Protein AF-A0A9X3GUP0-F1 (afdb_monomer_lite)

pLDDT: mean 74.13, std 16.3, range [48.69, 94.38]

Radius of gyration: 29.01 Å; chains: 1; bounding box: 52×62×67 Å

Foldseek 3Di:
DFFKKAFCDFDDDPPRHTGHRDIDGRHDPVVVVVCVVVVGIDGDDPVSVVVNDDDPPDDDDDPPPDPPPPDPDDDDDDDDDDDDDDDDDDDDDDD

Sequence (95 aa):
MSKNAVALRRFTLGDSGYLLGAVIMGMADNQFDDLVACELVREATDAEVEAALPPAEDPAPKPSKPRQPRKPATKTQPAPAEAEPAAAQAEPPAE

Secondary structure (DSSP, 8-state):
-EEEEEE-S-B--TT---BSS-EEEEEEHHHHHHHHHTTSEEEPPHHHHHHHSPPP---------------------------------------

Structure (mmCIF, N/CA/C/O backbone):
data_AF-A0A9X3GUP0-F1
#
_entry.id   AF-A0A9X3GUP0-F1
#
loop_
_atom_site.group_PDB
_atom_site.id
_atom_site.type_symbol
_atom_site.label_atom_id
_atom_site.label_alt_id
_atom_site.label_comp_id
_atom_site.label_asym_id
_atom_site.label_entity_id
_atom_site.label_seq_id
_atom_site.pdbx_PDB_ins_code
_atom_site.Cartn_x
_atom_site.Cartn_y
_atom_site.Cartn_z
_atom_site.occupancy
_atom_site.B_iso_or_equiv
_atom_site.auth_seq_id
_atom_site.auth_comp_id
_atom_site.auth_asym_id
_atom_site.auth_atom_id
_atom_site.pdbx_PDB_model_num
ATOM 1 N N . MET A 1 1 ? 1.890 7.094 12.568 1.00 71.62 1 MET A N 1
ATOM 2 C CA . MET A 1 1 ? 2.711 5.912 12.243 1.00 71.62 1 MET A CA 1
ATOM 3 C C . MET A 1 1 ? 2.598 5.682 10.738 1.00 71.62 1 MET A C 1
ATOM 5 O O . MET A 1 1 ? 1.907 6.449 10.079 1.00 71.62 1 MET A O 1
ATOM 9 N N . SER A 1 2 ? 3.332 4.733 10.164 1.00 84.00 2 SER A N 1
ATOM 10 C CA . SER A 1 2 ? 3.190 4.401 8.741 1.00 84.00 2 SER A CA 1
ATOM 11 C C . SER A 1 2 ? 2.655 2.980 8.630 1.00 84.00 2 SER A C 1
ATOM 13 O O . SER A 1 2 ? 3.132 2.105 9.352 1.00 84.00 2 SER A O 1
ATOM 15 N N . LYS A 1 3 ? 1.675 2.755 7.753 1.00 89.31 3 LYS A N 1
ATOM 16 C CA . LYS A 1 3 ? 1.050 1.446 7.523 1.00 89.31 3 LYS A CA 1
ATOM 17 C C . LYS A 1 3 ? 1.490 0.861 6.187 1.00 89.31 3 LYS A C 1
ATOM 19 O O . LYS A 1 3 ? 1.823 1.588 5.249 1.00 89.31 3 LYS A O 1
ATOM 24 N N . ASN A 1 4 ? 1.462 -0.463 6.105 1.00 91.88 4 ASN A N 1
ATOM 25 C CA . ASN A 1 4 ? 1.656 -1.187 4.857 1.00 91.88 4 ASN A CA 1
ATOM 26 C C . ASN A 1 4 ? 0.286 -1.606 4.324 1.00 91.88 4 ASN A C 1
ATOM 28 O O . ASN A 1 4 ? -0.552 -2.103 5.076 1.00 91.88 4 ASN A O 1
ATOM 32 N N . ALA A 1 5 ? 0.057 -1.396 3.033 1.00 92.38 5 ALA A N 1
ATOM 33 C CA . ALA A 1 5 ? -1.238 -1.625 2.412 1.00 92.38 5 ALA A CA 1
ATOM 34 C C . ALA A 1 5 ? -1.117 -2.500 1.167 1.00 92.38 5 ALA A C 1
ATOM 36 O O . ALA A 1 5 ? -0.125 -2.426 0.453 1.00 92.38 5 ALA A O 1
ATOM 37 N N . VAL A 1 6 ? -2.144 -3.289 0.872 1.00 92.88 6 VAL A N 1
ATOM 38 C CA . VAL A 1 6 ? -2.274 -4.044 -0.381 1.00 92.88 6 VAL A CA 1
ATOM 39 C C . VAL A 1 6 ? -3.394 -3.447 -1.214 1.00 92.88 6 VAL A C 1
ATOM 41 O O . VAL A 1 6 ? -4.521 -3.307 -0.736 1.00 92.88 6 VAL A O 1
ATOM 44 N N . ALA A 1 7 ? -3.093 -3.129 -2.473 1.00 92.62 7 ALA A N 1
ATOM 45 C CA . ALA A 1 7 ? -4.078 -2.657 -3.438 1.00 92.62 7 ALA A CA 1
ATOM 46 C C . ALA A 1 7 ? -5.023 -3.791 -3.861 1.00 92.62 7 ALA A C 1
ATOM 48 O O . ALA A 1 7 ? -4.613 -4.743 -4.525 1.00 92.62 7 ALA A O 1
ATOM 49 N N . LEU A 1 8 ? -6.305 -3.669 -3.516 1.00 92.31 8 LEU A N 1
ATOM 50 C CA . LEU A 1 8 ? -7.353 -4.627 -3.881 1.00 92.31 8 LEU A CA 1
ATOM 51 C C . LEU A 1 8 ? -7.965 -4.328 -5.250 1.00 92.31 8 LEU A C 1
ATOM 53 O O . LEU A 1 8 ? -8.402 -5.235 -5.958 1.00 92.31 8 LEU A O 1
ATOM 57 N N . ARG A 1 9 ? -8.006 -3.048 -5.625 1.00 91.12 9 ARG A N 1
ATOM 58 C CA . ARG A 1 9 ? -8.537 -2.570 -6.904 1.00 91.12 9 ARG A CA 1
ATOM 59 C C . ARG A 1 9 ? -7.466 -1.821 -7.677 1.00 91.12 9 ARG A C 1
ATOM 61 O O . ARG A 1 9 ? -6.431 -1.460 -7.134 1.00 91.12 9 ARG A O 1
ATOM 68 N N . ARG A 1 10 ? -7.736 -1.586 -8.961 1.00 89.81 10 ARG A N 1
ATOM 69 C CA . ARG A 1 10 ? -6.848 -0.830 -9.840 1.00 89.81 10 ARG A CA 1
ATOM 70 C C . ARG A 1 10 ? -7.050 0.667 -9.609 1.00 89.81 10 ARG A C 1
ATOM 72 O O . ARG A 1 10 ? -8.080 1.204 -10.004 1.00 89.81 10 ARG A O 1
ATOM 79 N N . PHE A 1 11 ? -6.069 1.332 -9.010 1.00 89.38 11 PHE A N 1
ATOM 80 C CA . PHE A 1 11 ? -6.057 2.789 -8.834 1.00 89.38 11 PHE A CA 1
ATOM 81 C C . PHE A 1 11 ? -4.641 3.349 -9.005 1.00 89.38 11 PHE A C 1
ATOM 83 O O . PHE A 1 11 ? -3.677 2.598 -9.128 1.00 89.38 11 PHE A O 1
ATOM 90 N N . THR A 1 12 ? -4.515 4.669 -9.067 1.00 86.88 12 THR A N 1
ATOM 91 C CA . THR A 1 12 ? -3.231 5.378 -9.149 1.00 86.88 12 THR A CA 1
ATOM 92 C C . THR A 1 12 ? -3.000 6.154 -7.862 1.00 86.88 12 THR A C 1
ATOM 94 O O . THR A 1 12 ? -3.942 6.735 -7.321 1.00 86.88 12 THR A O 1
ATOM 97 N N . LEU A 1 13 ? -1.758 6.188 -7.384 1.00 82.94 13 LEU A N 1
ATOM 98 C CA . LEU A 1 13 ? -1.380 6.928 -6.181 1.00 82.94 13 LEU A CA 1
ATOM 99 C C . LEU A 1 13 ? -0.234 7.890 -6.514 1.00 82.94 13 LEU A C 1
ATOM 101 O O . LEU A 1 13 ? 0.915 7.469 -6.667 1.00 82.94 13 LEU A O 1
ATOM 105 N N . GLY A 1 14 ? -0.555 9.179 -6.660 1.00 83.00 14 GLY A N 1
ATOM 106 C CA . GLY A 1 14 ? 0.394 10.192 -7.138 1.00 83.00 14 GLY A CA 1
ATOM 107 C C . GLY A 1 14 ? 0.877 9.896 -8.562 1.00 83.00 14 GLY A C 1
ATOM 108 O O . GLY A 1 14 ? 0.069 9.554 -9.423 1.00 83.00 14 GLY A O 1
ATOM 109 N N . ASP A 1 15 ? 2.192 9.975 -8.781 1.00 77.69 15 ASP A N 1
ATOM 110 C CA . ASP A 1 15 ? 2.855 9.632 -10.053 1.00 77.69 15 ASP A CA 1
ATOM 111 C C . ASP A 1 15 ? 3.072 8.121 -10.248 1.00 77.69 15 ASP A C 1
ATOM 113 O O . ASP A 1 15 ? 3.650 7.682 -11.246 1.00 77.69 15 ASP A O 1
ATOM 117 N N . SER A 1 16 ? 2.626 7.298 -9.296 1.00 70.69 16 SER A N 1
ATOM 118 C CA . SER A 1 16 ? 2.718 5.848 -9.430 1.00 70.69 16 SER A CA 1
ATOM 119 C C . SER A 1 16 ? 1.758 5.371 -10.516 1.00 70.69 16 SER A C 1
ATOM 121 O O . SER A 1 16 ? 0.585 5.755 -10.546 1.00 70.69 16 SER A O 1
ATOM 123 N N . GLY A 1 17 ? 2.248 4.487 -11.389 1.00 78.00 17 GLY A N 1
ATOM 124 C CA . GLY A 1 17 ? 1.406 3.770 -12.343 1.00 78.00 17 GLY A CA 1
ATOM 125 C C . GLY A 1 17 ? 0.292 2.976 -11.650 1.00 78.00 17 GLY A C 1
ATOM 126 O O . GLY A 1 17 ? 0.222 2.898 -10.427 1.00 78.00 17 GLY A O 1
ATOM 127 N N . TYR A 1 18 ? -0.598 2.372 -12.438 1.00 84.12 18 TYR A N 1
ATOM 128 C CA . TYR A 1 18 ? -1.726 1.612 -11.896 1.00 84.12 18 TYR A CA 1
ATOM 129 C C . TYR A 1 18 ? -1.276 0.527 -10.907 1.00 84.12 18 TYR A C 1
ATOM 131 O O . TYR A 1 18 ? -0.573 -0.410 -11.280 1.00 84.12 18 TYR A O 1
ATOM 139 N N . LEU A 1 19 ? -1.749 0.640 -9.669 1.00 84.38 19 LEU A N 1
ATOM 140 C CA . LEU A 1 19 ? -1.512 -0.293 -8.578 1.00 84.38 19 LEU A CA 1
ATOM 141 C C . LEU A 1 19 ? -2.679 -1.280 -8.531 1.00 84.38 19 LEU A C 1
ATOM 143 O O . LEU A 1 19 ? -3.830 -0.874 -8.395 1.00 84.38 19 LEU A O 1
ATOM 147 N N . LEU A 1 20 ? -2.387 -2.571 -8.680 1.00 88.88 20 LEU A N 1
ATOM 148 C CA . LEU A 1 20 ? -3.321 -3.677 -8.458 1.00 88.88 20 LEU A CA 1
ATOM 149 C C . LEU A 1 20 ? -2.519 -4.845 -7.884 1.00 88.88 20 LEU A C 1
ATOM 151 O O . LEU A 1 20 ? -1.545 -5.267 -8.502 1.00 88.88 20 LEU A O 1
ATOM 155 N N . GLY A 1 21 ? -2.892 -5.335 -6.702 1.00 85.56 21 GLY A N 1
ATOM 156 C CA . GLY A 1 21 ? -2.135 -6.364 -5.981 1.00 85.56 21 GLY A CA 1
ATOM 157 C C . GLY A 1 21 ? -0.762 -5.903 -5.480 1.00 85.56 21 GLY A C 1
ATOM 158 O O . GLY A 1 21 ? -0.001 -6.710 -4.961 1.00 85.56 21 GLY A O 1
ATOM 159 N N . ALA A 1 22 ? -0.429 -4.620 -5.639 1.00 87.38 22 ALA A N 1
ATOM 160 C CA . ALA A 1 22 ? 0.831 -4.058 -5.180 1.00 87.38 22 ALA A CA 1
ATOM 161 C C . ALA A 1 22 ? 0.795 -3.809 -3.667 1.00 87.38 22 ALA A C 1
ATOM 163 O O . ALA A 1 22 ? -0.204 -3.302 -3.144 1.00 87.38 22 ALA A O 1
ATOM 164 N N . VAL A 1 23 ? 1.902 -4.125 -2.992 1.00 89.62 23 VAL A N 1
ATOM 165 C CA . VAL A 1 23 ? 2.140 -3.747 -1.596 1.00 89.62 23 VAL A CA 1
ATOM 166 C C . VAL A 1 23 ? 2.726 -2.339 -1.578 1.00 89.62 23 VAL A C 1
ATOM 168 O O . VAL A 1 23 ? 3.777 -2.074 -2.157 1.00 89.62 23 VAL A O 1
ATOM 171 N N . ILE A 1 24 ? 2.025 -1.426 -0.921 1.00 89.31 24 ILE A N 1
ATOM 172 C CA . ILE A 1 24 ? 2.409 -0.034 -0.740 1.00 89.31 24 ILE A CA 1
ATOM 173 C C . ILE A 1 24 ? 2.955 0.089 0.676 1.00 89.31 24 ILE A C 1
ATOM 175 O O . ILE A 1 24 ? 2.212 -0.020 1.653 1.00 89.31 24 ILE A O 1
ATOM 179 N N . MET A 1 25 ? 4.265 0.277 0.782 1.00 89.31 25 MET A N 1
ATOM 180 C CA . MET A 1 25 ? 4.944 0.376 2.068 1.00 89.31 25 MET A CA 1
ATOM 181 C C . MET A 1 25 ? 4.995 1.819 2.559 1.00 89.31 25 MET A C 1
ATOM 183 O O . MET A 1 25 ? 5.156 2.747 1.768 1.00 89.31 25 MET A O 1
ATOM 187 N N . GLY A 1 26 ? 4.910 2.002 3.876 1.00 88.00 26 GLY A N 1
ATOM 188 C CA . GLY A 1 26 ? 5.142 3.307 4.494 1.00 88.00 26 GLY A CA 1
ATOM 189 C C . GLY A 1 26 ? 4.073 4.362 4.185 1.00 88.00 26 GLY A C 1
ATOM 190 O O . GLY A 1 26 ? 4.381 5.553 4.171 1.00 88.00 26 GLY A O 1
ATOM 191 N N . MET A 1 27 ? 2.827 3.948 3.949 1.00 88.50 27 MET A N 1
ATOM 192 C CA . MET A 1 27 ? 1.705 4.851 3.700 1.00 88.50 27 MET A CA 1
ATOM 193 C C . MET A 1 27 ? 1.328 5.625 4.972 1.00 88.50 27 MET A C 1
ATOM 195 O O . MET A 1 27 ? 1.349 5.074 6.074 1.00 88.50 27 MET A O 1
ATOM 199 N N . ALA A 1 28 ? 0.966 6.901 4.824 1.00 90.81 28 ALA A N 1
ATOM 200 C CA . ALA A 1 28 ? 0.479 7.713 5.937 1.00 90.81 28 ALA A CA 1
ATOM 201 C C . ALA A 1 28 ? -0.887 7.210 6.436 1.00 90.81 28 ALA A C 1
ATOM 203 O O . ALA A 1 28 ? -1.758 6.909 5.622 1.00 90.81 28 ALA A O 1
ATOM 204 N N . ASP A 1 29 ? -1.093 7.188 7.759 1.00 90.12 29 ASP A N 1
ATOM 205 C CA . ASP A 1 29 ? -2.323 6.675 8.390 1.00 90.12 29 ASP A CA 1
ATOM 206 C C . ASP A 1 29 ? -3.605 7.289 7.800 1.00 90.12 29 ASP A C 1
ATOM 208 O O . ASP A 1 29 ? -4.501 6.557 7.396 1.00 90.12 29 ASP A O 1
ATOM 212 N N . ASN A 1 30 ? -3.661 8.620 7.662 1.00 91.50 30 ASN A N 1
ATOM 213 C CA . ASN A 1 30 ? -4.844 9.312 7.132 1.00 91.50 30 ASN A CA 1
ATOM 214 C C . ASN A 1 30 ? -5.192 8.853 5.706 1.00 91.50 30 ASN A C 1
ATOM 216 O O . ASN A 1 30 ? -6.349 8.622 5.381 1.00 91.50 30 ASN A O 1
ATOM 220 N N . GLN A 1 31 ? -4.173 8.692 4.856 1.00 90.44 31 GLN A N 1
ATOM 221 C CA . GLN A 1 31 ? -4.361 8.264 3.472 1.00 90.44 31 GLN A CA 1
ATOM 222 C C . GLN A 1 31 ? -4.754 6.787 3.392 1.00 90.44 31 GLN A C 1
ATOM 224 O O . GLN A 1 31 ? -5.537 6.396 2.531 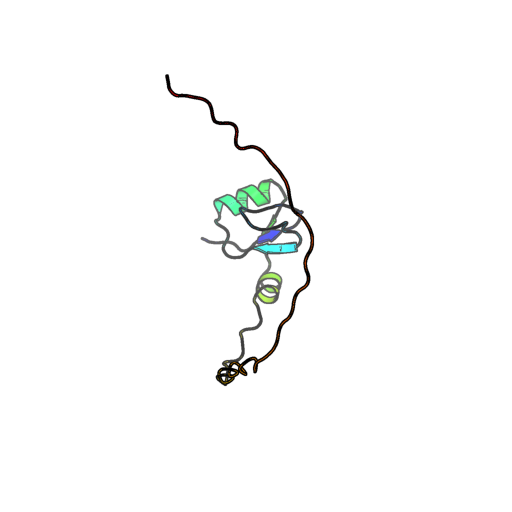1.00 90.44 31 GLN A O 1
ATOM 229 N N . PHE A 1 32 ? -4.213 5.967 4.292 1.00 92.62 32 PHE A N 1
ATOM 230 C CA . PHE A 1 32 ? -4.600 4.572 4.415 1.00 92.62 32 PHE A CA 1
ATOM 231 C C . PHE A 1 32 ? -6.077 4.442 4.786 1.00 92.62 32 PHE A C 1
ATOM 233 O O . PHE A 1 32 ? -6.805 3.728 4.101 1.00 92.62 32 PHE A O 1
ATOM 240 N N . ASP A 1 33 ? -6.525 5.155 5.820 1.00 92.75 33 ASP A N 1
ATOM 241 C CA . ASP A 1 33 ? -7.90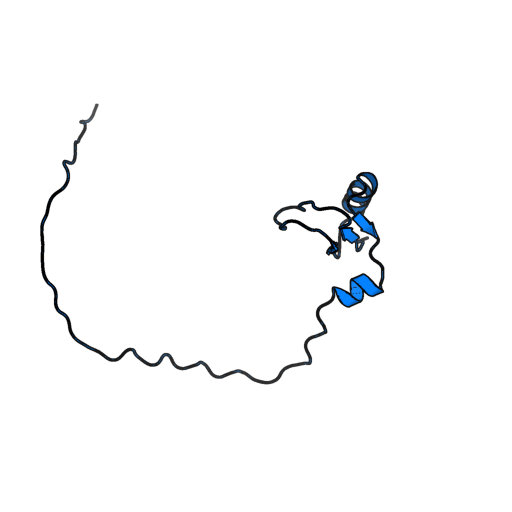7 5.076 6.291 1.00 92.75 33 ASP A CA 1
ATOM 242 C C . ASP A 1 33 ? -8.897 5.546 5.204 1.00 92.75 33 ASP A C 1
ATOM 244 O O . ASP A 1 33 ? -9.912 4.884 4.980 1.00 92.75 33 ASP A O 1
ATOM 248 N N . ASP A 1 34 ? -8.560 6.597 4.445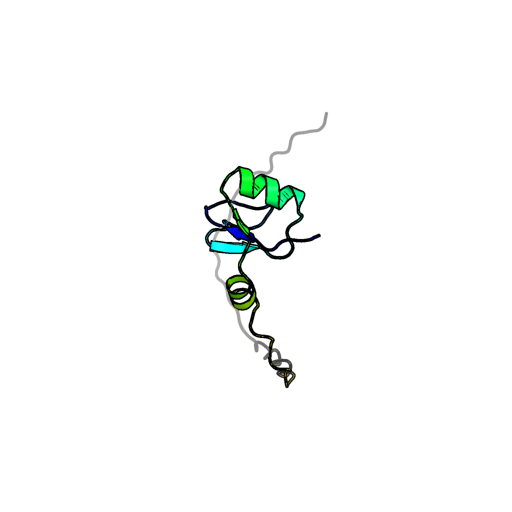 1.00 92.56 34 ASP A N 1
ATOM 249 C CA . ASP A 1 34 ? -9.352 7.055 3.292 1.00 92.56 34 ASP A CA 1
ATOM 250 C C . ASP A 1 34 ? -9.466 5.974 2.199 1.00 92.56 34 ASP A C 1
ATOM 252 O O . ASP A 1 34 ? -10.551 5.690 1.683 1.00 92.56 34 ASP A O 1
ATOM 256 N N . LEU A 1 35 ? -8.350 5.326 1.848 1.00 91.56 35 LEU A N 1
ATOM 257 C CA . LEU A 1 35 ? -8.327 4.286 0.816 1.00 91.56 35 LEU A CA 1
ATOM 258 C C . LEU A 1 35 ? -9.028 2.995 1.267 1.00 91.56 35 LEU A C 1
ATOM 260 O O . LEU A 1 35 ? -9.621 2.301 0.435 1.00 91.56 35 LEU A O 1
ATOM 264 N N . VAL A 1 36 ? -8.978 2.672 2.561 1.00 93.81 36 VAL A N 1
ATOM 265 C CA . VAL A 1 36 ? -9.736 1.562 3.156 1.00 93.81 36 VAL A CA 1
ATOM 266 C C . VAL A 1 36 ? -11.230 1.872 3.135 1.00 93.81 36 VAL A C 1
ATOM 268 O O . VAL A 1 36 ? -12.017 1.008 2.749 1.00 93.81 36 VAL A O 1
ATOM 271 N N . ALA A 1 37 ? -11.632 3.103 3.465 1.00 93.38 37 ALA A N 1
ATOM 272 C CA . ALA A 1 37 ? -13.029 3.533 3.409 1.00 93.38 37 ALA A CA 1
ATOM 273 C C . ALA A 1 37 ? -13.612 3.463 1.986 1.00 93.38 37 ALA A C 1
ATOM 275 O O . ALA A 1 37 ? -14.799 3.194 1.812 1.00 93.38 37 ALA A O 1
ATOM 276 N N . CYS A 1 38 ? -12.775 3.650 0.961 1.00 92.12 38 CYS A N 1
ATOM 277 C CA . CYS A 1 38 ? -13.145 3.455 -0.443 1.00 92.12 38 CYS A CA 1
ATOM 278 C C . CYS A 1 38 ? -13.033 1.998 -0.938 1.00 92.12 38 CYS A C 1
ATOM 280 O O . CYS A 1 38 ? -13.213 1.754 -2.134 1.00 92.12 38 CYS A O 1
ATOM 282 N N . GLU A 1 39 ? -12.710 1.039 -0.064 1.00 92.69 39 GLU A N 1
ATOM 283 C CA . GLU A 1 39 ? -12.473 -0.373 -0.404 1.00 92.69 39 GLU A CA 1
ATOM 284 C C . GLU A 1 39 ? -11.396 -0.574 -1.495 1.00 92.69 39 GLU A C 1
ATOM 286 O O . GLU A 1 39 ? -11.449 -1.519 -2.292 1.00 92.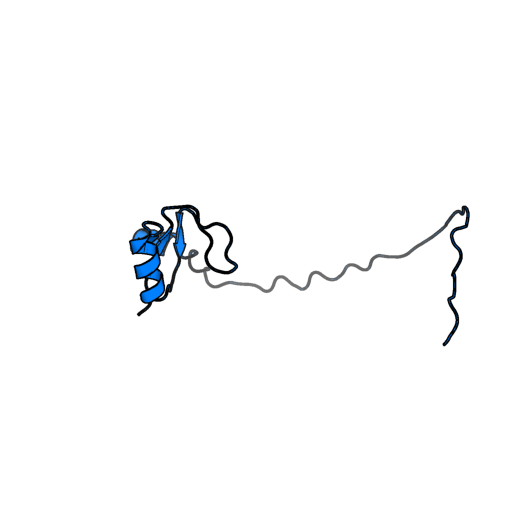69 39 GLU A O 1
ATOM 291 N N . LEU A 1 40 ? -10.424 0.340 -1.578 1.00 91.06 40 LEU A N 1
ATOM 292 C CA . LEU A 1 40 ? -9.344 0.297 -2.569 1.00 91.06 40 LEU A CA 1
ATOM 293 C C . LEU A 1 40 ? -8.140 -0.494 -2.069 1.00 91.06 40 LEU A C 1
ATOM 295 O O . LEU A 1 40 ? -7.466 -1.157 -2.864 1.00 91.06 40 LEU A O 1
ATOM 299 N N . VAL A 1 41 ? -7.878 -0.429 -0.765 1.00 94.00 41 VAL A N 1
ATOM 300 C CA . VAL A 1 41 ? -6.757 -1.108 -0.114 1.00 94.00 41 VAL A CA 1
ATOM 301 C C . VAL A 1 41 ? -7.207 -1.845 1.142 1.00 94.00 41 VAL A C 1
ATOM 303 O O . VAL A 1 41 ? -8.271 -1.576 1.695 1.00 94.00 41 VAL A O 1
ATOM 306 N N . ARG A 1 42 ? -6.362 -2.763 1.605 1.00 94.38 42 ARG A N 1
ATOM 307 C CA . ARG A 1 42 ? -6.426 -3.362 2.944 1.00 94.38 42 ARG A CA 1
ATOM 308 C C . ARG A 1 42 ? -5.066 -3.286 3.618 1.00 94.38 42 ARG A C 1
ATOM 310 O O . ARG A 1 42 ? -4.064 -3.066 2.940 1.00 94.38 42 ARG A O 1
ATOM 317 N N . GLU A 1 43 ? -5.025 -3.529 4.921 1.00 93.31 43 GLU A N 1
ATOM 318 C CA . GLU A 1 43 ? -3.761 -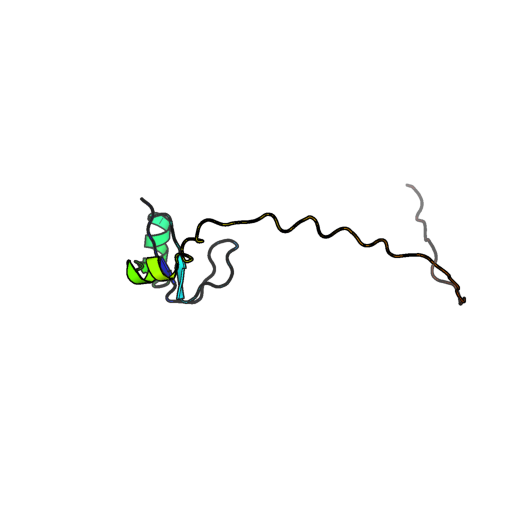3.727 5.633 1.00 93.31 43 GLU A CA 1
ATOM 319 C C . GLU A 1 43 ? -3.014 -4.937 5.052 1.00 93.31 43 GLU A C 1
ATOM 321 O O . GLU A 1 43 ? -3.610 -5.995 4.822 1.00 93.31 43 GLU A O 1
ATOM 326 N N . ALA A 1 44 ? -1.732 -4.748 4.744 1.00 91.75 44 ALA A N 1
ATOM 327 C CA . ALA A 1 44 ? -0.876 -5.808 4.229 1.00 91.75 44 ALA A CA 1
ATOM 328 C C . ALA A 1 44 ? -0.483 -6.758 5.363 1.00 91.75 44 ALA A C 1
ATOM 330 O O . ALA A 1 44 ? -0.150 -6.317 6.462 1.00 91.75 44 ALA A O 1
ATOM 331 N N . THR A 1 45 ? -0.479 -8.059 5.084 1.00 90.38 45 THR A N 1
ATOM 332 C CA . THR A 1 45 ? 0.039 -9.055 6.032 1.00 90.38 45 THR A CA 1
ATOM 333 C C . THR A 1 45 ? 1.568 -9.082 6.027 1.00 90.38 45 THR A C 1
ATOM 335 O O . THR A 1 45 ? 2.185 -8.767 5.009 1.00 90.38 45 THR A O 1
ATOM 338 N N . ASP A 1 46 ? 2.193 -9.519 7.125 1.00 86.56 46 ASP A N 1
ATOM 339 C CA . ASP A 1 46 ? 3.659 -9.634 7.213 1.00 86.56 46 ASP A CA 1
ATOM 340 C C . ASP A 1 46 ? 4.248 -10.490 6.080 1.00 86.56 46 ASP A C 1
ATOM 342 O O . ASP A 1 46 ? 5.292 -10.157 5.530 1.00 86.56 46 ASP A O 1
ATOM 346 N N . ALA A 1 47 ? 3.536 -11.541 5.659 1.00 86.50 47 ALA A N 1
ATOM 347 C CA . ALA A 1 47 ? 3.942 -12.393 4.542 1.00 86.50 47 ALA A CA 1
ATOM 348 C C . ALA A 1 47 ? 3.935 -11.656 3.190 1.00 86.50 47 ALA A C 1
ATOM 350 O O . ALA A 1 47 ? 4.821 -11.863 2.365 1.00 86.50 47 ALA A O 1
ATOM 351 N N . GLU A 1 48 ? 2.945 -10.790 2.947 1.00 86.19 48 GLU A N 1
ATOM 352 C CA . GLU A 1 48 ? 2.892 -9.963 1.734 1.00 86.19 48 GLU A CA 1
ATOM 353 C C . GLU A 1 48 ? 3.979 -8.885 1.756 1.00 86.19 48 GLU A C 1
ATOM 355 O O . GLU A 1 48 ? 4.589 -8.604 0.728 1.00 86.19 48 GLU A O 1
ATOM 360 N N . VAL A 1 49 ? 4.251 -8.315 2.931 1.00 86.44 49 VAL A N 1
ATOM 361 C CA . VAL A 1 49 ? 5.332 -7.346 3.130 1.00 86.44 49 VAL A CA 1
ATOM 362 C C . VAL A 1 49 ? 6.697 -7.990 2.883 1.00 86.44 49 VAL A C 1
ATOM 364 O O . VAL A 1 49 ? 7.512 -7.418 2.165 1.00 86.44 49 VAL A O 1
ATOM 367 N N . GLU A 1 50 ? 6.931 -9.191 3.411 1.00 84.38 50 GLU A N 1
ATOM 368 C CA . GLU A 1 50 ? 8.166 -9.949 3.194 1.00 84.38 50 GLU A CA 1
ATOM 369 C C . GLU A 1 50 ? 8.342 -10.335 1.720 1.00 84.38 50 GLU A C 1
ATOM 371 O O . GLU A 1 50 ? 9.432 -10.194 1.174 1.00 84.38 50 GLU A O 1
ATOM 376 N N . ALA A 1 51 ? 7.260 -10.735 1.044 1.00 82.06 51 ALA A N 1
ATOM 377 C CA . ALA A 1 51 ? 7.280 -11.043 -0.386 1.00 82.06 51 ALA A CA 1
ATOM 378 C C . ALA A 1 51 ? 7.506 -9.807 -1.277 1.00 82.06 51 ALA A C 1
ATOM 380 O O . ALA A 1 51 ? 7.997 -9.939 -2.400 1.00 82.06 51 ALA A O 1
ATOM 381 N N . ALA A 1 52 ? 7.123 -8.618 -0.804 1.00 78.50 52 ALA A N 1
ATOM 382 C CA . ALA A 1 52 ? 7.336 -7.356 -1.505 1.00 78.50 52 ALA A CA 1
ATOM 383 C C . ALA A 1 52 ? 8.714 -6.738 -1.234 1.00 78.50 52 ALA A C 1
ATOM 385 O O . ALA A 1 52 ? 9.183 -5.935 -2.047 1.00 78.50 52 ALA A O 1
ATOM 386 N N . LEU A 1 53 ? 9.375 -7.104 -0.130 1.00 73.31 53 LEU A N 1
ATOM 387 C CA . LEU A 1 53 ? 10.772 -6.756 0.083 1.00 73.31 53 LEU A CA 1
ATOM 388 C C . LEU A 1 53 ? 11.619 -7.488 -0.969 1.00 73.31 53 LEU A C 1
ATOM 390 O O . LEU A 1 53 ? 11.553 -8.715 -1.062 1.00 73.31 53 LEU A O 1
ATOM 394 N N . PRO A 1 54 ? 12.446 -6.781 -1.761 1.00 61.50 54 PRO A N 1
ATOM 395 C CA . PRO A 1 54 ? 13.440 -7.472 -2.564 1.00 61.50 54 PRO A CA 1
ATOM 396 C C . PRO A 1 54 ? 14.311 -8.312 -1.617 1.00 61.50 54 PRO A C 1
ATOM 398 O O . PRO A 1 54 ? 14.639 -7.830 -0.524 1.00 61.50 54 PRO A O 1
ATOM 401 N N . PRO A 1 55 ? 14.683 -9.552 -1.992 1.00 54.53 55 PRO A N 1
ATOM 402 C CA . PRO A 1 55 ? 15.613 -10.328 -1.188 1.00 54.53 55 P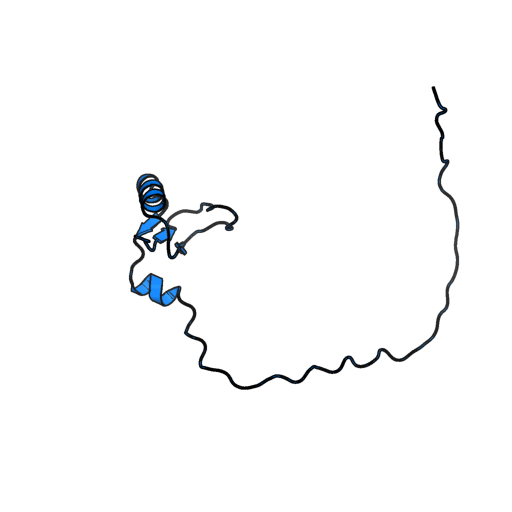RO A CA 1
ATOM 403 C C . PRO A 1 55 ? 16.846 -9.457 -0.984 1.00 54.53 55 PRO A C 1
ATOM 405 O O . PRO A 1 55 ? 17.375 -8.918 -1.959 1.00 54.53 55 PRO A O 1
ATOM 408 N N . ALA A 1 56 ? 17.230 -9.252 0.278 1.00 52.69 56 ALA A N 1
ATOM 409 C CA . ALA A 1 56 ? 18.400 -8.465 0.627 1.00 52.69 56 ALA A CA 1
ATOM 410 C C . ALA A 1 56 ? 19.550 -8.907 -0.281 1.00 52.69 56 ALA A C 1
ATOM 412 O O . ALA A 1 56 ? 19.915 -10.084 -0.275 1.00 52.69 56 ALA A O 1
ATOM 413 N N . GLU A 1 57 ? 20.044 -7.987 -1.115 1.00 52.41 57 GLU A N 1
ATOM 414 C CA . GLU A 1 57 ? 21.234 -8.223 -1.917 1.00 52.41 57 GLU A CA 1
ATOM 415 C C . GLU A 1 57 ? 22.318 -8.748 -0.977 1.00 52.41 57 GLU A C 1
ATOM 417 O O . GLU A 1 57 ? 22.758 -8.067 -0.048 1.00 52.41 57 GLU A O 1
ATOM 422 N N . ASP A 1 58 ? 22.697 -9.999 -1.215 1.00 52.28 58 ASP A N 1
ATOM 423 C CA . ASP A 1 58 ? 23.912 -10.610 -0.708 1.00 52.28 58 ASP A CA 1
ATOM 424 C C . ASP A 1 58 ? 25.061 -9.590 -0.876 1.00 52.28 58 ASP A C 1
ATOM 426 O O . ASP A 1 58 ? 25.199 -9.006 -1.961 1.00 52.28 58 ASP A O 1
ATOM 430 N N . PRO A 1 59 ? 25.854 -9.279 0.168 1.00 58.62 59 PRO A N 1
ATOM 431 C CA . PRO A 1 59 ? 26.879 -8.252 0.060 1.00 58.62 59 PRO A CA 1
ATOM 432 C C . PRO A 1 59 ? 27.881 -8.630 -1.044 1.00 58.62 59 PRO A C 1
ATOM 434 O O . PRO A 1 59 ? 28.534 -9.668 -0.989 1.00 58.62 59 PRO A O 1
ATOM 437 N N . ALA A 1 60 ? 27.975 -7.754 -2.051 1.00 67.56 60 ALA A N 1
ATOM 438 C CA . ALA A 1 60 ? 28.765 -7.850 -3.283 1.00 67.56 60 ALA A CA 1
ATOM 439 C C . ALA A 1 60 ? 30.150 -8.521 -3.153 1.00 67.56 60 ALA A C 1
ATOM 441 O O . ALA A 1 60 ? 30.820 -8.390 -2.126 1.00 67.56 60 ALA A O 1
ATOM 442 N N . PRO A 1 61 ? 30.719 -9.035 -4.269 1.00 55.88 61 PRO A N 1
ATOM 443 C CA . PRO A 1 61 ? 31.901 -8.311 -4.753 1.00 55.88 61 PRO A CA 1
ATOM 444 C C . PRO A 1 61 ? 32.120 -8.356 -6.283 1.00 55.88 61 PRO A C 1
ATOM 446 O O . PRO A 1 61 ? 32.297 -9.417 -6.879 1.00 55.88 61 PRO A O 1
ATOM 449 N N . LYS A 1 62 ? 32.280 -7.178 -6.907 1.00 52.47 62 LYS A N 1
ATOM 450 C CA . LYS A 1 62 ? 33.533 -6.681 -7.540 1.00 52.47 62 LYS A CA 1
ATOM 451 C C . LYS A 1 62 ? 33.234 -5.557 -8.544 1.00 52.47 62 LYS A C 1
ATOM 453 O O . LYS A 1 62 ? 32.259 -5.643 -9.288 1.00 52.47 62 LYS A O 1
ATOM 458 N N . PRO A 1 63 ? 34.115 -4.541 -8.646 1.00 58.25 63 PRO A N 1
ATOM 459 C CA . PRO A 1 63 ? 34.012 -3.531 -9.684 1.00 58.25 63 PRO A CA 1
ATOM 460 C C . PRO A 1 63 ? 34.259 -4.215 -11.029 1.00 58.25 63 PRO A C 1
ATOM 462 O O . PRO A 1 63 ? 35.386 -4.600 -11.359 1.00 58.25 63 PRO A O 1
ATOM 465 N N . SER A 1 64 ? 33.199 -4.393 -11.814 1.00 60.41 64 SER A N 1
ATOM 466 C CA . SER A 1 64 ? 33.359 -4.703 -13.228 1.00 60.41 64 SER A CA 1
ATOM 467 C C . SER A 1 64 ? 34.051 -3.503 -13.863 1.00 60.41 64 SER A C 1
ATOM 469 O O . SER A 1 64 ? 33.493 -2.413 -13.937 1.00 60.41 64 SER A O 1
ATOM 471 N N . LYS A 1 65 ? 35.328 -3.715 -14.203 1.00 63.25 65 LYS A N 1
ATOM 472 C CA . LYS A 1 65 ? 36.257 -2.774 -14.838 1.00 63.25 65 LYS A CA 1
ATOM 473 C C . LYS A 1 65 ? 35.534 -1.826 -15.803 1.00 63.25 65 LYS A C 1
ATOM 475 O O . LYS A 1 65 ? 34.673 -2.304 -16.546 1.00 63.25 65 LYS A O 1
ATOM 480 N N . PRO A 1 66 ? 35.938 -0.543 -15.895 1.00 57.12 66 PRO A N 1
ATOM 481 C CA . PRO A 1 66 ? 35.457 0.328 -16.956 1.00 57.12 66 PRO A CA 1
ATOM 482 C C . PRO A 1 66 ? 35.714 -0.380 -18.283 1.00 57.12 66 PRO A C 1
ATOM 484 O O . PRO A 1 66 ? 36.860 -0.643 -18.663 1.00 57.12 66 PRO A O 1
ATOM 487 N N . ARG A 1 67 ? 34.628 -0.775 -18.949 1.00 58.06 67 ARG A N 1
ATOM 488 C CA . ARG A 1 67 ? 34.676 -1.334 -20.291 1.00 58.06 67 ARG A CA 1
ATOM 489 C C . ARG A 1 67 ? 35.247 -0.208 -21.137 1.00 58.06 67 ARG A C 1
ATOM 491 O O . ARG A 1 67 ? 34.575 0.796 -21.352 1.00 58.06 67 ARG A O 1
ATOM 498 N N . GLN A 1 68 ? 36.529 -0.323 -21.484 1.00 63.97 68 GLN A N 1
ATOM 499 C CA . GLN A 1 68 ? 37.218 0.690 -22.267 1.00 63.97 68 GLN A CA 1
ATOM 500 C C . GLN A 1 68 ? 36.331 1.060 -23.460 1.00 63.97 68 GLN A C 1
ATOM 502 O O . GLN A 1 68 ? 35.866 0.143 -24.149 1.00 63.97 68 GLN A O 1
ATOM 507 N N . PRO A 1 69 ? 36.094 2.353 -23.737 1.00 62.91 69 PRO A N 1
ATOM 508 C CA . PRO A 1 69 ? 35.540 2.742 -25.015 1.00 62.91 69 PRO A CA 1
ATOM 509 C C . PRO A 1 69 ? 36.549 2.296 -26.073 1.00 62.91 69 PRO A C 1
ATOM 511 O O . PRO A 1 69 ? 37.605 2.902 -26.268 1.00 62.91 69 PRO A O 1
ATOM 514 N N . ARG A 1 70 ? 36.255 1.168 -26.727 1.00 53.78 70 ARG A N 1
ATOM 515 C CA . ARG A 1 70 ? 36.908 0.813 -27.978 1.00 53.78 70 ARG A CA 1
ATOM 516 C C . ARG A 1 70 ? 36.592 1.953 -28.933 1.00 53.78 70 ARG A C 1
ATOM 518 O O . ARG A 1 70 ? 35.451 2.127 -29.346 1.00 53.78 70 ARG A O 1
ATOM 525 N N . LYS A 1 71 ? 37.627 2.745 -29.207 1.00 57.88 71 LYS A N 1
ATOM 526 C CA . LYS A 1 71 ? 37.697 3.739 -30.274 1.00 57.88 71 LYS A CA 1
ATOM 527 C C . LYS A 1 71 ? 36.940 3.213 -31.503 1.00 57.88 71 LYS A C 1
ATOM 529 O O . LYS A 1 71 ? 37.315 2.141 -31.986 1.00 57.88 71 LYS A O 1
ATOM 534 N N . PRO A 1 72 ? 35.940 3.920 -32.052 1.00 57.53 72 PRO A N 1
ATOM 535 C CA . PRO A 1 72 ? 35.581 3.696 -33.438 1.00 57.53 72 PRO A CA 1
ATOM 536 C C . PRO A 1 72 ? 36.762 4.185 -34.283 1.00 57.53 72 PRO A C 1
ATOM 538 O O . PRO A 1 72 ? 37.048 5.379 -34.371 1.00 57.53 72 PRO A O 1
ATOM 541 N N . ALA A 1 73 ? 37.515 3.234 -34.831 1.00 56.88 73 ALA A N 1
ATOM 542 C CA . ALA A 1 73 ? 38.483 3.508 -35.873 1.00 56.88 73 ALA A CA 1
ATOM 543 C C . ALA A 1 73 ? 37.717 3.959 -37.126 1.00 56.88 73 ALA A C 1
ATOM 545 O O . ALA A 1 73 ? 36.958 3.193 -37.706 1.00 56.88 73 ALA A O 1
ATOM 546 N N . THR A 1 74 ? 37.901 5.230 -37.473 1.00 48.69 74 THR A N 1
ATOM 547 C CA . THR A 1 74 ? 38.350 5.690 -38.792 1.00 48.69 74 THR A CA 1
ATOM 548 C C . THR A 1 74 ? 37.768 4.960 -40.011 1.00 48.69 74 THR A C 1
ATOM 550 O O . THR A 1 74 ? 38.194 3.853 -40.322 1.00 48.69 74 THR A O 1
ATOM 553 N N . LYS A 1 75 ? 36.949 5.662 -40.806 1.00 49.84 75 LYS A N 1
ATOM 554 C CA . LYS A 1 75 ? 37.333 6.314 -42.084 1.00 49.84 75 LYS A CA 1
ATOM 555 C C . LYS A 1 75 ? 36.221 6.244 -43.146 1.00 49.84 75 LYS A C 1
ATOM 557 O O . LYS A 1 75 ? 35.685 5.181 -43.423 1.00 49.84 75 LYS A O 1
ATOM 562 N N . THR A 1 76 ? 36.073 7.380 -43.832 1.00 48.75 76 THR A N 1
ATOM 563 C CA . THR A 1 76 ? 35.743 7.506 -45.266 1.00 48.75 76 THR A CA 1
ATOM 564 C C . THR A 1 76 ? 34.256 7.545 -45.663 1.00 48.75 76 THR A C 1
ATOM 566 O O . THR A 1 76 ? 33.611 6.525 -45.863 1.00 48.75 76 THR A O 1
ATOM 569 N N . GLN A 1 77 ? 33.784 8.794 -45.818 1.00 53.44 77 GLN A N 1
ATOM 570 C CA . GLN A 1 77 ? 32.933 9.373 -46.890 1.00 53.44 77 GLN A CA 1
ATOM 571 C C . GLN A 1 77 ? 32.873 8.588 -48.231 1.00 53.44 77 GLN A C 1
ATOM 573 O O . GLN A 1 77 ? 33.811 7.836 -48.482 1.00 53.44 77 GLN A O 1
ATOM 578 N N . PRO A 1 78 ? 31.906 8.811 -49.165 1.00 56.81 78 PRO A N 1
ATOM 579 C CA . PRO A 1 78 ? 31.308 10.115 -49.515 1.00 56.81 78 PRO A CA 1
ATOM 580 C C . PRO A 1 78 ? 29.798 10.140 -49.868 1.00 56.81 78 PRO A C 1
ATOM 582 O O . PRO A 1 78 ? 29.110 9.125 -49.870 1.00 56.81 78 PRO A O 1
ATOM 585 N N . ALA A 1 79 ? 29.325 11.365 -50.141 1.00 53.72 79 ALA A N 1
ATOM 586 C CA . ALA A 1 79 ? 28.001 11.769 -50.638 1.00 53.72 79 ALA A CA 1
ATOM 587 C C . ALA A 1 79 ? 27.632 11.170 -52.018 1.00 53.72 79 ALA A C 1
ATOM 589 O O . ALA A 1 79 ? 28.513 10.663 -52.716 1.00 53.72 79 ALA A O 1
ATOM 590 N N . PRO A 1 80 ? 26.349 11.239 -52.426 1.00 54.72 80 PRO A N 1
ATOM 591 C CA . PRO A 1 80 ? 25.872 12.350 -53.281 1.00 54.72 80 PRO A CA 1
ATOM 592 C C . PRO A 1 80 ? 24.508 12.918 -52.806 1.00 54.72 80 PRO A C 1
ATOM 594 O O . PRO A 1 80 ? 23.716 12.211 -52.198 1.00 54.72 80 PRO A O 1
ATOM 597 N N . ALA A 1 81 ? 24.310 14.240 -52.801 1.00 55.81 81 ALA A N 1
ATOM 598 C CA . ALA A 1 81 ? 23.737 15.065 -53.878 1.00 55.81 81 ALA A CA 1
ATOM 599 C C . ALA A 1 81 ? 22.276 14.717 -54.234 1.00 55.81 81 ALA A C 1
ATOM 601 O O . ALA A 1 81 ? 22.057 13.752 -54.948 1.00 55.81 81 ALA A O 1
ATOM 602 N N . GLU A 1 82 ? 21.311 15.535 -53.788 1.00 50.69 82 GLU A N 1
ATOM 603 C CA . GLU A 1 82 ? 20.323 16.179 -54.677 1.00 50.69 82 GLU A CA 1
ATOM 604 C C . GLU A 1 82 ? 19.394 17.163 -53.933 1.00 50.69 82 GLU A C 1
ATOM 606 O O . GLU A 1 82 ? 18.821 16.842 -52.898 1.00 50.69 82 GLU A O 1
ATOM 611 N N . ALA A 1 83 ? 19.277 18.347 -54.544 1.00 55.62 83 ALA A N 1
ATOM 612 C CA . ALA A 1 83 ? 18.109 19.228 -54.665 1.00 55.62 83 ALA A CA 1
ATOM 613 C C . ALA A 1 83 ? 17.473 19.918 -53.426 1.00 55.62 83 ALA A C 1
ATOM 615 O O . ALA A 1 83 ? 16.684 19.357 -52.672 1.00 55.62 83 ALA A O 1
ATOM 616 N N . GLU A 1 84 ? 17.755 21.227 -53.344 1.00 56.34 84 GLU A N 1
ATOM 617 C CA . GLU A 1 84 ? 16.856 22.357 -52.996 1.00 56.34 84 GLU A CA 1
ATOM 618 C C . GLU A 1 84 ? 15.414 22.244 -53.572 1.00 56.34 84 GLU A C 1
ATOM 620 O O . GLU A 1 84 ? 15.194 21.394 -54.437 1.00 56.34 84 GLU A O 1
ATOM 625 N N . PRO A 1 85 ? 14.455 23.169 -53.292 1.00 59.66 85 PRO A N 1
ATOM 626 C CA . PRO A 1 85 ? 14.387 24.247 -52.281 1.00 59.66 85 PRO A CA 1
ATOM 627 C C . PRO A 1 85 ? 13.003 24.365 -51.572 1.00 59.66 85 PRO A C 1
ATOM 629 O O . PRO A 1 85 ? 11.967 24.015 -52.127 1.00 59.66 85 PRO A O 1
ATOM 632 N N . ALA A 1 86 ? 12.943 24.952 -50.371 1.00 49.41 86 ALA A N 1
ATOM 633 C CA . ALA A 1 86 ? 11.724 25.512 -49.748 1.00 49.41 86 ALA A CA 1
ATOM 634 C C . ALA A 1 86 ? 12.149 26.284 -48.482 1.00 49.41 86 ALA A C 1
ATOM 636 O O . ALA A 1 86 ? 13.023 25.820 -47.765 1.00 49.41 86 ALA A O 1
ATOM 637 N N . ALA A 1 87 ? 11.624 27.434 -48.078 1.00 57.09 87 ALA A N 1
ATOM 638 C CA . ALA A 1 87 ? 10.575 28.299 -48.574 1.00 57.09 87 ALA A CA 1
ATOM 639 C C . ALA A 1 87 ? 10.824 29.702 -47.983 1.00 57.09 87 ALA A C 1
ATOM 641 O O . ALA A 1 87 ? 11.493 29.856 -46.961 1.00 57.09 87 ALA A O 1
ATOM 642 N N . ALA A 1 88 ? 10.268 30.698 -48.666 1.00 55.34 88 ALA A N 1
ATOM 643 C CA . ALA A 1 88 ? 10.191 32.113 -48.329 1.00 55.34 88 ALA A CA 1
ATOM 644 C C . ALA A 1 88 ? 10.132 32.442 -46.821 1.00 55.34 88 ALA A C 1
ATOM 646 O O . ALA A 1 88 ? 9.191 32.067 -46.123 1.00 55.34 88 ALA A O 1
ATOM 647 N N . GLN A 1 89 ? 11.097 33.241 -46.358 1.00 55.12 89 GLN A N 1
ATOM 648 C CA . GLN A 1 89 ? 10.917 34.091 -45.183 1.00 55.12 89 GLN A CA 1
ATOM 649 C C . GLN A 1 89 ? 10.039 35.272 -45.597 1.00 55.12 89 GLN A C 1
ATOM 651 O O . GLN A 1 89 ? 10.439 36.088 -46.426 1.00 55.12 89 GLN A O 1
ATOM 656 N N . ALA A 1 90 ? 8.835 35.335 -45.038 1.00 56.94 90 ALA A N 1
ATOM 657 C CA . ALA A 1 90 ? 8.035 36.546 -45.019 1.00 56.94 90 ALA A CA 1
ATOM 658 C C . ALA A 1 90 ? 8.363 37.299 -43.724 1.00 56.94 90 ALA A C 1
ATOM 660 O O . ALA A 1 90 ? 8.005 36.853 -42.633 1.00 56.94 90 ALA A O 1
ATOM 661 N N . GLU A 1 91 ? 9.060 38.427 -43.855 1.00 62.53 91 GLU A N 1
ATOM 662 C CA . GLU A 1 91 ? 8.964 39.524 -42.890 1.00 62.53 91 GLU A CA 1
ATOM 663 C C . GLU A 1 91 ? 7.500 39.969 -42.772 1.00 62.53 91 GLU A C 1
ATOM 665 O O . GLU A 1 91 ? 6.757 39.957 -43.761 1.00 62.53 91 GLU A O 1
ATOM 670 N N . PRO A 1 92 ? 7.094 40.442 -41.591 1.00 70.62 92 PRO A N 1
ATOM 671 C CA . PRO A 1 92 ? 6.303 41.663 -41.579 1.00 70.62 92 PRO A CA 1
ATOM 672 C C . PRO A 1 92 ? 7.038 42.815 -40.873 1.00 70.62 92 PRO A C 1
ATOM 674 O O . PRO A 1 92 ? 7.836 42.582 -39.961 1.00 70.62 92 PRO A O 1
ATOM 677 N N . PRO A 1 93 ? 6.779 44.057 -41.317 1.00 67.38 93 PRO A N 1
ATOM 678 C CA . PRO A 1 93 ? 7.494 45.246 -40.888 1.00 67.38 93 PRO A CA 1
ATOM 679 C C . PRO A 1 93 ? 7.079 45.710 -39.493 1.00 67.38 93 PRO A C 1
ATOM 681 O O . PRO A 1 93 ? 6.029 45.348 -38.962 1.00 67.38 93 PRO A O 1
ATOM 684 N N . ALA A 1 94 ? 7.948 46.554 -38.950 1.00 53.50 94 ALA A N 1
ATOM 685 C CA . ALA A 1 94 ? 7.725 47.384 -37.783 1.00 53.50 94 ALA A CA 1
ATOM 686 C C . ALA A 1 94 ? 6.445 48.226 -37.885 1.00 53.50 94 ALA A C 1
ATOM 688 O O . ALA A 1 94 ? 6.161 48.797 -38.939 1.00 53.50 94 ALA A O 1
ATOM 689 N N . GLU A 1 95 ? 5.779 48.387 -36.744 1.00 57.28 95 GLU A N 1
ATOM 690 C CA . GLU A 1 95 ? 5.055 49.606 -36.376 1.00 57.28 95 GLU A CA 1
ATOM 691 C C . GLU A 1 95 ? 5.216 49.856 -34.871 1.00 57.28 95 GLU A C 1
ATOM 693 O O . GLU A 1 95 ? 5.148 48.866 -34.101 1.00 57.28 95 GLU A O 1
#